Protein AF-A0A9X1Z2Y4-F1 (afdb_monomer_lite)

pLDDT: mean 88.54, std 12.92, range [34.06, 98.19]

Structure (mmCIF, N/CA/C/O backbone):
data_AF-A0A9X1Z2Y4-F1
#
_entry.id   AF-A0A9X1Z2Y4-F1
#
loop_
_atom_site.group_PDB
_atom_site.id
_atom_site.type_symbol
_atom_site.label_atom_id
_atom_site.label_alt_id
_atom_site.label_comp_id
_atom_site.label_asym_id
_atom_site.label_entity_id
_atom_site.label_seq_id
_atom_site.pdbx_PDB_ins_code
_atom_site.Cartn_x
_atom_site.Cartn_y
_atom_site.Cartn_z
_atom_site.occupancy
_atom_site.B_iso_or_equiv
_atom_site.auth_seq_id
_atom_site.auth_comp_id
_atom_site.auth_asym_id
_atom_site.auth_atom_id
_atom_site.pdbx_PDB_model_num
ATOM 1 N N . MET A 1 1 ? 8.454 9.741 -44.802 1.00 34.06 1 MET A N 1
ATOM 2 C CA . MET A 1 1 ? 8.980 8.778 -43.816 1.00 34.06 1 MET A CA 1
ATOM 3 C C . MET A 1 1 ? 8.632 9.357 -42.461 1.00 34.06 1 MET A C 1
ATOM 5 O O . MET A 1 1 ? 9.237 10.335 -42.054 1.00 34.06 1 MET A O 1
ATOM 9 N N . THR A 1 2 ? 7.512 8.921 -41.900 1.00 34.09 2 THR A N 1
ATOM 10 C CA . THR A 1 2 ? 6.914 9.506 -40.698 1.00 34.09 2 THR A CA 1
ATOM 11 C C . THR A 1 2 ? 7.695 8.995 -39.496 1.00 34.09 2 THR A C 1
ATOM 13 O O . THR A 1 2 ? 7.621 7.808 -39.183 1.00 34.09 2 THR A O 1
ATOM 16 N N . ASP A 1 3 ? 8.472 9.874 -38.863 1.00 38.84 3 ASP A N 1
ATOM 17 C CA . ASP A 1 3 ? 9.007 9.635 -37.526 1.00 38.84 3 ASP A CA 1
ATOM 18 C C . ASP A 1 3 ? 7.813 9.450 -36.586 1.00 38.84 3 ASP A C 1
ATOM 20 O O . ASP A 1 3 ? 7.126 10.403 -36.213 1.00 38.84 3 ASP A O 1
ATOM 24 N N . LEU A 1 4 ? 7.521 8.193 -36.253 1.00 40.75 4 LEU A N 1
ATOM 25 C CA . LEU A 1 4 ? 6.674 7.873 -35.118 1.00 40.75 4 LEU A CA 1
ATOM 26 C C . LEU A 1 4 ? 7.417 8.380 -33.885 1.00 40.75 4 LEU A C 1
ATOM 28 O O . LEU A 1 4 ? 8.438 7.817 -33.495 1.00 40.75 4 LEU A O 1
ATOM 32 N N . LEU A 1 5 ? 6.913 9.481 -33.328 1.00 40.75 5 LEU A N 1
ATOM 33 C CA . LEU A 1 5 ? 7.279 9.998 -32.018 1.00 40.75 5 LEU A CA 1
ATOM 34 C C . LEU A 1 5 ? 7.364 8.820 -31.040 1.00 40.75 5 LEU A C 1
ATOM 36 O O . LEU A 1 5 ? 6.351 8.196 -30.720 1.00 40.75 5 LEU A O 1
ATOM 40 N N . ASP A 1 6 ? 8.585 8.505 -30.614 1.00 44.84 6 ASP A N 1
ATOM 41 C CA . ASP A 1 6 ? 8.875 7.539 -29.561 1.00 44.84 6 ASP A CA 1
ATOM 42 C C . ASP A 1 6 ? 8.291 8.105 -28.262 1.00 44.84 6 ASP A C 1
ATOM 44 O O . ASP A 1 6 ? 8.905 8.912 -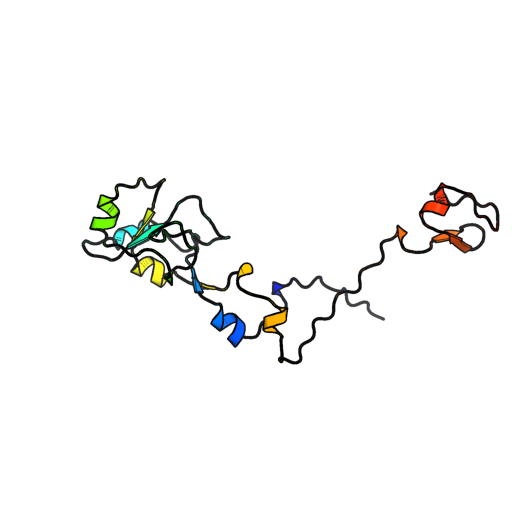27.563 1.00 44.84 6 ASP A O 1
ATOM 48 N N . CYS A 1 7 ? 7.016 7.800 -28.024 1.00 47.88 7 CYS A N 1
ATOM 49 C CA . CYS A 1 7 ? 6.307 8.221 -26.832 1.00 47.88 7 CYS A CA 1
ATOM 50 C C . CYS A 1 7 ? 6.995 7.531 -25.647 1.00 47.88 7 CYS A C 1
ATOM 52 O O . CYS A 1 7 ? 7.102 6.301 -25.666 1.00 47.88 7 CYS A O 1
ATOM 54 N N . PRO A 1 8 ? 7.491 8.267 -24.637 1.00 51.69 8 PRO A N 1
ATOM 55 C CA . PRO A 1 8 ? 8.200 7.662 -23.521 1.00 51.69 8 PRO A CA 1
ATOM 56 C C . PRO A 1 8 ? 7.243 6.738 -22.763 1.00 51.69 8 PRO A C 1
ATOM 58 O O . PRO A 1 8 ? 6.421 7.196 -21.971 1.00 51.69 8 PRO A O 1
ATOM 61 N N . ARG A 1 9 ? 7.334 5.430 -23.027 1.00 59.00 9 ARG A N 1
ATOM 62 C CA . ARG A 1 9 ? 6.568 4.417 -22.301 1.00 59.00 9 ARG A CA 1
ATOM 63 C C . ARG A 1 9 ? 7.105 4.359 -20.882 1.00 59.00 9 ARG A C 1
ATOM 65 O O . ARG A 1 9 ? 8.300 4.145 -20.670 1.00 59.00 9 ARG A O 1
ATOM 72 N N . ARG A 1 10 ? 6.230 4.573 -19.906 1.00 62.12 10 ARG A N 1
ATOM 73 C CA . ARG A 1 10 ? 6.558 4.363 -18.498 1.00 62.12 10 ARG A CA 1
ATOM 74 C C . ARG A 1 10 ? 6.793 2.870 -18.291 1.00 62.12 10 ARG A C 1
ATOM 76 O O . ARG A 1 10 ? 6.223 2.041 -18.992 1.00 62.12 10 ARG A O 1
ATOM 83 N N . GLU A 1 11 ? 7.582 2.499 -17.287 1.00 63.03 11 GLU A N 1
ATOM 84 C CA . GLU A 1 11 ? 7.732 1.079 -16.925 1.00 63.03 11 GLU A CA 1
ATOM 85 C C . GLU A 1 11 ? 6.390 0.413 -16.570 1.00 63.03 11 GLU A C 1
ATOM 87 O O . GLU A 1 11 ? 6.257 -0.805 -16.653 1.00 63.03 11 GLU A O 1
ATOM 92 N N . THR A 1 12 ? 5.394 1.214 -16.183 1.00 64.81 12 THR A N 1
ATOM 93 C CA . THR A 1 12 ? 4.012 0.785 -15.940 1.00 64.81 12 THR A CA 1
ATOM 94 C C . THR A 1 12 ? 3.260 0.393 -17.211 1.00 64.81 12 THR A C 1
ATOM 96 O O . THR A 1 12 ? 2.257 -0.300 -17.116 1.00 64.81 12 THR A O 1
ATOM 99 N N . ASP A 1 13 ? 3.736 0.816 -18.384 1.00 72.12 13 ASP A N 1
ATOM 100 C CA . ASP A 1 13 ? 3.094 0.562 -19.680 1.00 72.12 13 ASP A CA 1
ATOM 101 C C . ASP A 1 13 ? 3.615 -0.731 -20.332 1.00 72.12 13 ASP A C 1
ATOM 103 O O . ASP A 1 13 ? 3.178 -1.116 -21.419 1.00 72.12 13 ASP A O 1
ATOM 107 N N . ILE A 1 14 ? 4.583 -1.397 -19.693 1.00 77.69 14 ILE A N 1
ATOM 108 C CA . ILE A 1 14 ? 5.076 -2.708 -20.110 1.00 77.69 14 ILE A CA 1
ATOM 109 C C . ILE A 1 14 ? 4.059 -3.752 -19.632 1.00 77.69 14 ILE A C 1
ATOM 111 O O . ILE A 1 14 ? 3.738 -3.757 -18.445 1.00 77.69 14 ILE A O 1
ATOM 115 N N . PRO A 1 15 ? 3.542 -4.637 -20.501 1.00 81.94 15 PRO A N 1
ATOM 116 C CA . PRO A 1 15 ? 2.629 -5.687 -20.072 1.00 81.94 15 PRO A CA 1
ATOM 117 C C . PRO A 1 15 ? 3.355 -6.665 -19.144 1.00 81.94 15 PRO A C 1
ATOM 119 O O . PRO A 1 15 ? 4.395 -7.220 -19.499 1.00 81.94 15 PRO A O 1
ATOM 122 N N . TRP A 1 16 ? 2.792 -6.877 -17.958 1.00 88.88 16 TRP A N 1
ATOM 123 C CA . TRP A 1 16 ? 3.302 -7.844 -16.992 1.00 88.88 16 TRP A CA 1
ATOM 124 C C . TRP A 1 16 ? 2.547 -9.169 -17.135 1.00 88.88 16 TRP A C 1
ATOM 126 O O . TRP A 1 16 ? 1.315 -9.147 -17.236 1.00 88.88 16 TRP A O 1
ATOM 136 N N . PRO A 1 17 ? 3.234 -10.325 -17.109 1.00 91.62 17 PRO A N 1
ATOM 137 C CA . PRO A 1 17 ? 2.565 -11.617 -17.060 1.00 91.62 17 PRO A CA 1
ATOM 138 C C . PRO A 1 17 ? 1.650 -11.723 -15.842 1.00 91.62 17 PRO A C 1
ATOM 140 O O . PRO A 1 17 ? 2.056 -11.433 -14.714 1.00 91.62 17 PRO A O 1
ATOM 143 N N . LYS A 1 18 ? 0.408 -12.151 -16.085 1.00 91.75 18 LYS A N 1
ATOM 144 C CA . LYS A 1 18 ? -0.643 -12.212 -15.066 1.00 91.75 18 LYS A CA 1
ATOM 145 C C . LYS A 1 18 ? -0.224 -13.056 -13.865 1.00 91.75 18 LYS A C 1
ATOM 147 O O . LYS A 1 18 ? -0.347 -12.580 -12.743 1.00 91.75 18 LYS A O 1
ATOM 152 N N . ASP A 1 19 ? 0.308 -14.250 -14.101 1.00 93.56 19 ASP A N 1
ATOM 153 C CA . ASP A 1 19 ? 0.667 -15.182 -13.026 1.00 93.56 19 ASP A CA 1
ATOM 154 C C . ASP A 1 19 ? 1.789 -14.625 -12.139 1.00 93.56 19 ASP A C 1
ATOM 156 O O . ASP A 1 19 ? 1.749 -14.768 -10.918 1.00 93.56 19 ASP A O 1
ATOM 160 N N . TYR A 1 20 ? 2.748 -13.906 -12.734 1.00 94.38 20 TYR A N 1
ATOM 161 C CA . TYR A 1 20 ? 3.808 -13.233 -11.986 1.00 94.38 20 TYR A CA 1
ATOM 162 C C . TYR A 1 20 ? 3.239 -12.118 -11.102 1.00 94.38 20 TYR A C 1
ATOM 164 O O . TYR A 1 20 ? 3.537 -12.068 -9.911 1.00 94.38 20 TYR A O 1
ATOM 172 N N . VAL A 1 21 ? 2.390 -11.240 -11.651 1.00 93.44 21 VAL A N 1
ATOM 173 C CA . VAL A 1 21 ? 1.720 -10.179 -10.872 1.00 93.44 21 VAL A CA 1
ATOM 174 C C . VAL A 1 21 ? 0.885 -10.798 -9.759 1.00 93.44 21 VAL A C 1
ATOM 176 O O . VAL A 1 21 ? 0.928 -10.337 -8.621 1.00 93.44 21 VAL A O 1
ATOM 179 N N . ASP A 1 22 ? 0.151 -11.861 -10.078 1.00 94.75 22 ASP A N 1
ATOM 180 C CA . ASP A 1 22 ? -0.757 -12.510 -9.153 1.00 94.75 22 ASP A CA 1
ATOM 181 C C . ASP A 1 22 ? -0.033 -13.129 -7.951 1.00 94.75 22 ASP A C 1
ATOM 183 O O . ASP A 1 22 ? -0.547 -13.020 -6.836 1.00 94.75 22 ASP A O 1
ATOM 187 N N . ALA A 1 23 ? 1.149 -13.715 -8.171 1.00 95.06 23 ALA A N 1
ATOM 188 C CA . ALA A 1 23 ? 1.996 -14.313 -7.138 1.00 95.06 23 ALA A CA 1
ATOM 189 C C . ALA A 1 23 ? 2.625 -13.284 -6.181 1.00 95.06 23 ALA A C 1
ATOM 191 O O . ALA A 1 23 ? 2.968 -13.626 -5.052 1.00 95.06 23 ALA A O 1
ATOM 192 N N . HIS A 1 24 ? 2.762 -12.029 -6.618 1.00 95.31 24 HIS A N 1
ATOM 193 C CA . HIS A 1 24 ? 3.340 -10.939 -5.820 1.00 95.31 24 HIS A CA 1
ATOM 194 C C . HIS A 1 24 ? 2.283 -9.984 -5.253 1.00 95.31 24 HIS A C 1
ATOM 196 O O . HIS A 1 24 ? 2.622 -9.043 -4.532 1.00 95.31 24 HIS A O 1
ATOM 202 N N . ALA A 1 25 ? 1.011 -10.202 -5.591 1.00 96.12 25 ALA A N 1
ATOM 203 C CA . ALA A 1 25 ? -0.079 -9.347 -5.164 1.00 96.12 25 ALA A CA 1
ATOM 204 C C . ALA A 1 25 ? -0.454 -9.568 -3.700 1.00 96.12 25 ALA A C 1
ATOM 206 O O . ALA A 1 25 ? -0.435 -10.683 -3.185 1.00 96.12 25 ALA A O 1
ATOM 207 N N . HIS A 1 26 ? -0.875 -8.486 -3.059 1.00 96.12 26 HIS A N 1
ATOM 208 C CA . HIS A 1 26 ? -1.352 -8.460 -1.683 1.00 96.12 26 HIS A CA 1
ATOM 209 C C . HIS A 1 26 ? -2.527 -7.514 -1.520 1.00 96.12 26 HIS A C 1
ATOM 211 O O . HIS A 1 26 ? -2.876 -6.774 -2.445 1.00 96.12 26 HIS A O 1
ATOM 217 N N . LEU A 1 27 ? -3.136 -7.548 -0.338 1.00 97.62 27 LEU A N 1
ATOM 218 C CA . LEU A 1 27 ? -4.190 -6.624 0.031 1.00 97.62 27 LEU A CA 1
ATOM 219 C C . LEU A 1 27 ? -3.599 -5.400 0.722 1.00 97.62 27 LEU A C 1
ATOM 221 O O . LEU A 1 27 ? -2.673 -5.489 1.525 1.00 97.62 27 LEU A O 1
ATOM 225 N N . SER A 1 28 ? -4.155 -4.241 0.409 1.00 97.38 28 SER A N 1
ATOM 226 C CA . SER A 1 28 ? -3.821 -2.976 1.052 1.00 97.38 28 SER A CA 1
ATOM 227 C C . SER A 1 28 ? -5.063 -2.102 1.150 1.00 97.38 28 SER A C 1
ATOM 229 O O . SER A 1 28 ? -6.038 -2.316 0.426 1.00 97.38 28 SER A O 1
ATOM 231 N N . VAL A 1 29 ? -5.031 -1.114 2.037 1.00 98.00 29 VAL A N 1
ATOM 232 C CA . VAL A 1 29 ? -6.151 -0.214 2.305 1.00 98.00 29 VAL A CA 1
ATOM 233 C C . VAL A 1 29 ? -5.772 1.200 1.883 1.00 98.00 29 VAL A C 1
ATOM 235 O O . VAL A 1 29 ? -4.855 1.798 2.438 1.00 98.00 29 VAL A O 1
ATOM 238 N N . ASP A 1 30 ? -6.519 1.738 0.923 1.00 97.12 30 ASP A N 1
ATOM 239 C CA . ASP A 1 30 ? -6.352 3.102 0.426 1.00 97.12 30 ASP A CA 1
ATOM 240 C C . ASP A 1 30 ? -7.176 4.079 1.272 1.00 97.12 30 ASP A C 1
ATOM 242 O O . ASP A 1 30 ? -8.387 3.905 1.455 1.00 97.12 30 ASP A O 1
ATOM 246 N N . HIS A 1 31 ? -6.522 5.123 1.781 1.00 96.25 31 HIS A N 1
ATOM 247 C CA . HIS A 1 31 ? -7.155 6.087 2.678 1.00 96.25 31 HIS A CA 1
ATOM 248 C C . HIS A 1 31 ? -8.279 6.895 2.035 1.00 96.25 31 HIS A C 1
ATOM 250 O O . HIS A 1 31 ? -9.103 7.468 2.741 1.00 96.25 31 HIS A O 1
ATOM 256 N N . GLN A 1 32 ? -8.308 6.983 0.705 1.00 95.81 32 GLN A N 1
ATOM 257 C CA . GLN A 1 32 ? -9.326 7.720 -0.034 1.00 95.81 32 GLN A CA 1
ATOM 258 C C . GLN A 1 32 ? -10.679 6.996 -0.027 1.00 95.81 32 GLN A C 1
ATOM 260 O O . GLN A 1 32 ? -11.695 7.610 -0.344 1.00 95.81 32 GLN A O 1
ATOM 265 N N . TYR A 1 33 ? -10.709 5.711 0.347 1.00 96.12 33 TYR A N 1
ATOM 266 C CA . TYR A 1 33 ? -11.912 4.870 0.329 1.00 96.12 33 TYR A CA 1
ATOM 267 C C . TYR A 1 33 ? -12.387 4.437 1.718 1.00 96.12 33 TYR A C 1
ATOM 269 O O . TYR A 1 33 ? -13.280 3.589 1.825 1.00 96.12 33 TYR A O 1
ATOM 277 N N . ILE A 1 34 ? -11.811 5.010 2.777 1.00 96.75 34 ILE A N 1
ATOM 278 C CA . ILE A 1 34 ? -12.183 4.724 4.161 1.00 96.75 34 ILE A CA 1
ATOM 279 C C . ILE A 1 34 ? -12.645 5.989 4.888 1.00 96.75 34 ILE A C 1
ATOM 281 O O . ILE A 1 34 ? -12.132 7.080 4.658 1.00 96.75 34 ILE A O 1
ATOM 285 N N . SER A 1 35 ? -13.614 5.832 5.789 1.00 96.62 35 SER A N 1
ATOM 286 C CA . SER A 1 35 ? -14.187 6.897 6.601 1.00 96.62 35 SER A CA 1
ATOM 287 C C . SER A 1 35 ? -14.273 6.438 8.049 1.00 96.62 35 SER A C 1
ATOM 289 O O . SER A 1 35 ? -14.798 5.361 8.342 1.00 96.62 35 SER A O 1
ATOM 291 N N . LEU A 1 36 ? -13.778 7.271 8.966 1.00 94.31 36 LEU A N 1
ATOM 292 C CA . LEU A 1 36 ? -13.876 6.995 10.398 1.00 94.31 36 LEU A CA 1
ATOM 293 C C . LEU A 1 36 ? -15.324 6.973 10.876 1.00 94.31 36 LEU A C 1
ATOM 295 O O . LEU A 1 36 ? -15.673 6.162 11.729 1.00 94.31 36 LEU A O 1
ATOM 299 N N . ASP A 1 37 ? -16.174 7.826 10.313 1.00 94.38 37 ASP A N 1
ATOM 300 C CA . ASP A 1 37 ? -17.575 7.907 10.719 1.00 94.38 37 ASP A CA 1
ATOM 301 C C . ASP A 1 37 ? -18.357 6.657 10.299 1.00 94.38 37 ASP A C 1
ATOM 303 O O . ASP A 1 37 ? -19.178 6.155 11.066 1.00 94.38 37 ASP A O 1
ATOM 307 N N . GLU A 1 38 ? -18.053 6.090 9.127 1.00 95.25 38 GLU A N 1
ATOM 308 C CA . GLU A 1 38 ? -18.630 4.811 8.692 1.00 95.25 38 GLU A CA 1
ATOM 309 C C . GLU A 1 38 ? -18.118 3.643 9.544 1.00 95.25 38 GLU A C 1
ATOM 311 O O . GLU A 1 38 ? -18.899 2.782 9.958 1.00 95.25 38 GLU A O 1
ATOM 316 N N . ALA A 1 39 ? -16.815 3.629 9.832 1.00 95.56 39 ALA A N 1
ATOM 317 C CA . ALA A 1 39 ? -16.164 2.562 10.582 1.00 95.56 39 ALA A CA 1
ATOM 318 C C . ALA A 1 39 ? -16.623 2.494 12.046 1.00 95.56 39 ALA A C 1
ATOM 320 O O . ALA A 1 39 ? -16.834 1.402 12.573 1.00 95.56 39 ALA A O 1
ATOM 321 N N . ARG A 1 40 ? -16.821 3.645 12.702 1.00 93.06 40 ARG A N 1
ATOM 322 C CA . ARG A 1 40 ? -17.227 3.730 14.117 1.00 93.06 40 ARG A CA 1
ATOM 323 C C . ARG A 1 40 ? -18.511 2.965 14.418 1.00 93.06 40 ARG A C 1
ATOM 325 O O . ARG A 1 40 ? -18.592 2.313 15.451 1.00 93.06 40 ARG A O 1
ATOM 332 N N . ASN A 1 41 ? -19.472 2.972 13.497 1.00 92.75 41 ASN A N 1
ATOM 333 C CA . ASN A 1 41 ? -20.740 2.254 13.664 1.00 92.75 41 ASN A CA 1
ATOM 334 C C . ASN A 1 41 ? -20.586 0.721 13.669 1.00 92.75 41 ASN A C 1
ATOM 336 O O . ASN A 1 41 ? -21.531 0.015 14.010 1.00 92.75 41 ASN A O 1
ATOM 340 N N . GLN A 1 42 ? -19.420 0.200 13.278 1.00 94.69 42 GLN A N 1
ATOM 341 C CA . GLN A 1 42 ? -19.123 -1.234 13.235 1.00 94.69 42 GLN A CA 1
ATOM 342 C C . GLN A 1 42 ? -18.231 -1.693 14.398 1.00 94.69 42 GLN A C 1
ATOM 344 O O . GLN A 1 42 ? -17.982 -2.892 14.541 1.00 94.69 42 GLN A O 1
ATOM 349 N N . LEU A 1 43 ? -17.763 -0.766 15.240 1.00 95.44 43 LEU A N 1
ATOM 350 C CA . LEU A 1 43 ? -17.046 -1.095 16.467 1.00 95.44 43 LEU A CA 1
ATOM 351 C C . LEU A 1 43 ? -18.054 -1.583 17.508 1.00 95.44 43 LEU A C 1
ATOM 353 O O . LEU A 1 43 ? -18.841 -0.816 18.055 1.00 95.44 43 LEU A O 1
ATOM 357 N N . THR A 1 44 ? -18.042 -2.889 17.752 1.00 95.56 44 THR A N 1
ATOM 358 C CA . THR A 1 44 ? -18.911 -3.555 18.726 1.00 95.56 44 THR A CA 1
ATOM 359 C C . THR A 1 44 ? -18.064 -4.403 19.672 1.00 95.56 44 THR A C 1
ATOM 361 O O . THR A 1 44 ? -17.015 -4.904 19.255 1.00 95.56 44 THR A O 1
ATOM 364 N N . PRO A 1 45 ? -18.484 -4.593 20.935 1.00 96.50 45 PRO A N 1
ATOM 365 C CA . PRO A 1 45 ? -17.742 -5.428 21.874 1.00 96.50 45 PRO A CA 1
ATOM 366 C C . PRO A 1 45 ? -17.435 -6.818 21.295 1.00 96.50 45 PRO A C 1
ATOM 368 O O . PRO A 1 45 ? -18.302 -7.480 20.721 1.00 96.50 45 PRO A O 1
ATOM 371 N N . GLY A 1 46 ? -16.186 -7.255 21.425 1.00 95.38 46 GLY A N 1
ATOM 372 C CA . GLY A 1 46 ? -15.665 -8.532 20.952 1.00 95.38 46 GLY A CA 1
ATOM 373 C C . GLY A 1 46 ? -15.298 -8.579 19.466 1.00 95.38 46 GLY A C 1
ATOM 374 O O . GLY A 1 46 ? -14.792 -9.618 19.007 1.00 95.38 46 GLY A O 1
ATOM 375 N N . CYS A 1 47 ? -15.511 -7.502 18.699 1.00 96.44 47 CYS A N 1
ATOM 376 C CA . CYS A 1 47 ? -15.119 -7.469 17.294 1.00 96.44 47 CYS A CA 1
ATOM 377 C C . CYS A 1 47 ? -13.591 -7.483 17.136 1.00 96.44 47 CYS A C 1
ATOM 379 O O . CYS A 1 47 ? -12.839 -7.042 18.009 1.00 96.44 47 CYS A O 1
ATOM 381 N N . SER A 1 48 ? -13.126 -8.025 16.011 1.00 98.19 48 SER A N 1
ATOM 382 C CA . SER A 1 48 ? -11.709 -7.969 15.652 1.00 98.19 48 SER A CA 1
ATOM 383 C C . SER A 1 48 ? -11.387 -6.613 15.027 1.00 98.19 48 SER A C 1
ATOM 385 O O . SER A 1 48 ? -12.159 -6.104 14.211 1.00 98.19 48 SER A O 1
ATOM 387 N N . VAL A 1 49 ? -10.246 -6.046 15.393 1.00 98.12 49 VAL A N 1
ATOM 388 C CA . VAL A 1 49 ? -9.778 -4.733 14.946 1.00 98.12 49 VAL A CA 1
ATOM 389 C C . VAL A 1 49 ? -8.315 -4.792 14.527 1.00 98.12 49 VAL A C 1
ATOM 391 O O . VAL A 1 49 ? -7.587 -5.714 14.901 1.00 98.12 49 VAL A O 1
ATOM 394 N N . VAL A 1 50 ? -7.892 -3.785 13.772 1.00 97.88 50 VAL A N 1
ATOM 395 C CA . VAL A 1 50 ? -6.485 -3.505 13.470 1.00 97.88 50 VAL A CA 1
ATOM 396 C C . VAL A 1 50 ? -6.177 -2.053 13.804 1.00 97.88 50 VAL A C 1
ATOM 398 O O . VAL A 1 50 ? -7.076 -1.209 13.848 1.00 97.88 50 VAL A O 1
ATOM 401 N N . LEU A 1 51 ? -4.903 -1.762 14.041 1.00 97.31 51 LEU A N 1
ATOM 402 C CA . LEU A 1 51 ? -4.435 -0.414 14.339 1.00 97.31 51 LEU A CA 1
ATOM 403 C C . LEU A 1 51 ? -3.762 0.180 13.106 1.00 97.31 51 LEU A C 1
ATOM 405 O O . LEU A 1 51 ? -2.872 -0.438 12.529 1.00 97.31 51 LEU A O 1
ATOM 409 N N . GLN A 1 52 ? -4.169 1.379 12.709 1.00 97.44 52 GLN A N 1
ATOM 410 C CA . GLN A 1 52 ? -3.427 2.203 11.760 1.00 97.44 52 GLN A CA 1
ATOM 411 C C . GLN A 1 52 ? -2.399 3.044 12.513 1.00 97.44 52 GLN A C 1
ATOM 413 O O . GLN A 1 52 ? -2.728 3.601 13.557 1.00 97.44 52 GLN A O 1
ATOM 418 N N . ILE A 1 53 ? -1.213 3.216 11.926 1.00 96.50 53 ILE A N 1
ATOM 419 C CA . ILE A 1 53 ? -0.189 4.165 12.377 1.00 96.50 53 ILE A CA 1
ATOM 420 C C . ILE A 1 53 ? -0.334 5.4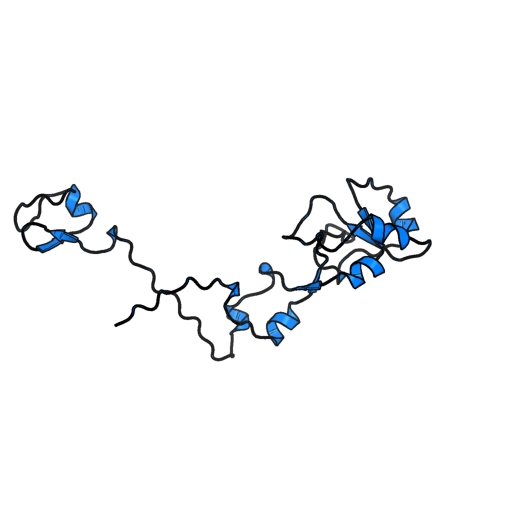79 11.582 1.00 96.50 53 ILE A C 1
ATOM 422 O O . ILE A 1 53 ? -0.037 5.497 10.381 1.00 96.50 53 ILE A O 1
ATOM 426 N N . PRO A 1 54 ? -0.806 6.582 12.193 1.00 94.81 54 PRO A N 1
ATOM 427 C CA . PRO A 1 54 ? -0.984 7.856 11.505 1.00 94.81 54 PRO A CA 1
ATOM 428 C C . PRO A 1 54 ? 0.334 8.430 10.973 1.00 94.81 54 PRO A C 1
ATOM 430 O O . PRO A 1 54 ? 1.413 8.215 11.522 1.00 94.81 54 PRO A O 1
ATOM 433 N N . GLY A 1 55 ? 0.254 9.181 9.873 1.00 93.75 55 GLY A N 1
ATOM 434 C CA . GLY A 1 55 ? 1.415 9.851 9.274 1.00 93.75 55 GLY A CA 1
ATOM 435 C C . GLY A 1 55 ? 2.367 8.944 8.483 1.00 93.75 55 GLY A C 1
ATOM 436 O O . GLY A 1 55 ? 3.307 9.457 7.879 1.00 93.75 55 GLY A O 1
ATOM 437 N N . GLN A 1 56 ? 2.120 7.632 8.440 1.00 95.38 56 GLN A N 1
ATOM 438 C CA . GLN A 1 56 ? 2.898 6.668 7.660 1.00 95.38 56 GLN A CA 1
ATOM 439 C C . GLN A 1 56 ? 2.096 6.182 6.448 1.00 95.38 56 GLN A C 1
ATOM 441 O O . GLN A 1 56 ? 0.968 5.704 6.581 1.00 95.38 56 GLN A O 1
ATOM 446 N N . TRP A 1 57 ? 2.697 6.312 5.264 1.00 94.75 57 TRP A N 1
ATOM 447 C CA . TRP A 1 57 ? 2.013 6.177 3.980 1.00 94.75 57 TRP A CA 1
ATOM 448 C C . TRP A 1 57 ? 2.896 5.490 2.939 1.00 94.75 57 TRP A C 1
ATOM 450 O O . TRP A 1 57 ? 4.082 5.801 2.818 1.00 94.75 57 TRP A 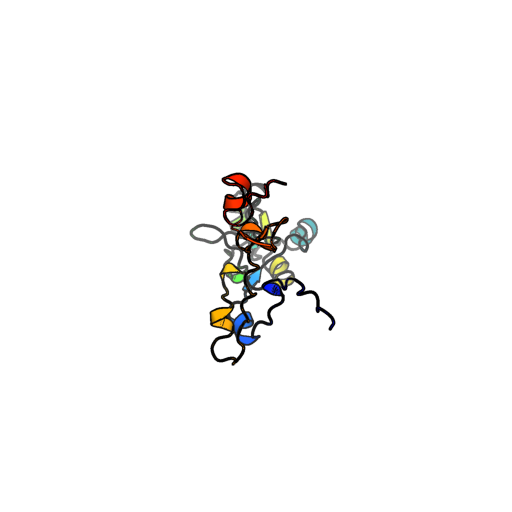O 1
ATOM 460 N N . ASN A 1 58 ? 2.298 4.625 2.120 1.00 93.88 58 ASN A N 1
ATOM 461 C CA . ASN A 1 58 ? 2.905 4.134 0.884 1.00 93.88 58 ASN A CA 1
ATOM 462 C C . ASN A 1 58 ? 2.014 4.510 -0.303 1.00 93.88 58 ASN A C 1
ATOM 464 O O . ASN A 1 58 ? 1.067 3.804 -0.640 1.00 93.88 58 ASN A O 1
ATOM 468 N N . GLY A 1 59 ? 2.283 5.664 -0.917 1.00 92.62 59 GLY A N 1
ATOM 469 C CA . GLY A 1 59 ? 1.316 6.267 -1.834 1.00 92.62 59 GLY A CA 1
ATOM 470 C C . GLY A 1 59 ? 0.028 6.602 -1.078 1.00 92.62 59 GLY A C 1
ATOM 471 O O . GLY A 1 59 ? 0.083 7.325 -0.088 1.00 92.62 59 GLY A O 1
ATOM 472 N N . ASN A 1 60 ? -1.103 6.049 -1.520 1.00 94.94 60 ASN A N 1
ATOM 473 C CA . ASN A 1 60 ? -2.401 6.229 -0.859 1.00 94.94 60 ASN A CA 1
ATOM 474 C C . ASN A 1 60 ? -2.660 5.224 0.280 1.00 94.94 60 ASN A C 1
ATOM 476 O O . ASN A 1 60 ? -3.692 5.289 0.949 1.00 94.94 60 ASN A O 1
ATOM 480 N N . ASP A 1 61 ? -1.781 4.243 0.462 1.00 97.00 61 ASP A N 1
ATOM 481 C CA . ASP A 1 61 ? -2.035 3.131 1.367 1.00 97.00 61 ASP A CA 1
ATOM 482 C C . ASP A 1 61 ? -1.643 3.466 2.813 1.00 97.00 61 ASP A C 1
ATOM 484 O O . ASP A 1 61 ? -0.538 3.966 3.059 1.00 97.00 61 ASP A O 1
ATOM 488 N N . ILE A 1 62 ? -2.538 3.172 3.766 1.00 97.62 62 ILE A N 1
ATOM 489 C CA . ILE A 1 62 ? -2.287 3.359 5.205 1.00 97.62 62 ILE A CA 1
ATOM 490 C C . ILE A 1 62 ? -1.268 2.340 5.731 1.00 97.62 62 ILE A C 1
ATOM 492 O O . ILE A 1 62 ? -1.250 1.180 5.313 1.00 97.62 62 ILE A O 1
ATOM 496 N N . ALA A 1 63 ? -0.453 2.747 6.704 1.00 97.94 63 ALA A N 1
ATOM 497 C CA . ALA A 1 63 ? 0.346 1.819 7.496 1.00 97.94 63 ALA A CA 1
ATOM 498 C C . ALA A 1 63 ? -0.489 1.203 8.627 1.00 97.94 63 ALA A C 1
ATOM 500 O O . ALA A 1 63 ? -1.173 1.914 9.363 1.00 97.94 63 ALA A O 1
ATOM 501 N N . LEU A 1 64 ? -0.381 -0.110 8.801 1.00 97.94 64 LEU A N 1
ATOM 502 C CA . LEU A 1 64 ? -1.023 -0.875 9.865 1.00 97.94 64 LEU A CA 1
ATOM 503 C C . LEU A 1 64 ? 0.027 -1.414 10.828 1.00 97.94 64 LEU A C 1
ATOM 505 O O . LEU A 1 64 ? 1.114 -1.808 10.403 1.00 97.94 64 LEU A O 1
ATOM 509 N N . ASP A 1 65 ? -0.297 -1.444 12.113 1.00 96.88 65 ASP A N 1
ATOM 510 C CA . ASP A 1 65 ? 0.567 -2.016 13.136 1.00 96.88 65 ASP A CA 1
ATOM 511 C C . ASP A 1 65 ? 0.888 -3.483 12.830 1.00 96.88 65 ASP A C 1
ATOM 513 O O . ASP A 1 65 ? 0.049 -4.241 12.329 1.00 96.88 65 ASP A O 1
ATOM 517 N N . ARG A 1 66 ? 2.126 -3.882 13.123 1.00 96.31 66 ARG A N 1
ATOM 518 C CA . ARG A 1 66 ? 2.608 -5.248 12.950 1.00 96.31 66 ARG A CA 1
ATOM 519 C C . ARG A 1 66 ? 3.361 -5.691 14.199 1.00 96.31 66 ARG A C 1
ATOM 521 O O . ARG A 1 66 ? 4.530 -5.370 14.392 1.00 96.31 66 ARG A O 1
ATOM 528 N N . TRP A 1 67 ? 2.728 -6.556 14.980 1.00 90.25 67 TRP A N 1
ATOM 529 C CA . TRP A 1 67 ? 3.364 -7.216 16.116 1.00 90.25 67 TRP A CA 1
ATOM 530 C C . TRP A 1 67 ? 4.406 -8.263 15.665 1.00 90.25 67 TRP A C 1
ATOM 532 O O . TRP A 1 67 ? 4.171 -8.977 14.683 1.00 90.25 67 TRP A O 1
ATOM 542 N N . PRO A 1 68 ? 5.547 -8.424 16.370 1.00 87.38 68 PRO A N 1
ATOM 543 C CA . PRO A 1 68 ? 5.955 -7.713 17.588 1.00 87.38 68 PRO A CA 1
ATOM 544 C C . PRO A 1 68 ? 6.575 -6.331 17.378 1.00 87.38 68 PRO A C 1
ATOM 546 O O . PRO A 1 68 ? 6.715 -5.595 18.347 1.00 87.38 68 PRO A O 1
ATOM 549 N N . ILE A 1 69 ? 6.999 -5.984 16.160 1.00 86.88 69 ILE A N 1
ATOM 550 C CA . ILE A 1 69 ? 7.687 -4.718 15.892 1.00 86.88 69 ILE A CA 1
ATOM 551 C C . ILE A 1 69 ? 7.332 -4.201 14.498 1.00 86.88 69 ILE A C 1
ATOM 553 O O . ILE A 1 69 ? 7.519 -4.895 13.493 1.00 86.88 69 ILE A O 1
ATOM 557 N N . GLY A 1 70 ? 6.980 -2.916 14.455 1.00 93.69 70 GLY A N 1
ATOM 558 C CA . GLY A 1 70 ? 6.922 -2.111 13.244 1.00 93.69 70 GLY A CA 1
ATOM 559 C C . GLY A 1 70 ? 5.522 -1.992 12.660 1.00 93.69 70 GLY A C 1
ATOM 560 O O . GLY A 1 70 ? 4.521 -2.202 13.330 1.00 93.69 70 GLY A O 1
ATOM 561 N N . HIS A 1 71 ? 5.470 -1.625 11.385 1.00 96.06 71 HIS A N 1
ATOM 562 C CA . HIS A 1 71 ? 4.230 -1.482 10.635 1.00 96.06 71 HIS A CA 1
ATOM 563 C C . HIS A 1 71 ? 4.332 -2.209 9.295 1.00 96.06 71 HIS A C 1
ATOM 565 O O . HIS A 1 71 ? 5.410 -2.609 8.839 1.00 96.06 71 HIS A O 1
ATOM 571 N N . THR A 1 72 ? 3.193 -2.378 8.645 1.00 96.81 72 THR A N 1
ATOM 572 C CA . THR A 1 72 ? 3.060 -3.006 7.340 1.00 96.81 72 THR A CA 1
ATOM 573 C C . THR A 1 72 ? 2.047 -2.252 6.489 1.00 96.81 72 THR A C 1
ATOM 575 O O . THR A 1 72 ? 1.101 -1.669 7.001 1.00 96.81 72 THR A O 1
ATOM 578 N N . TYR A 1 73 ? 2.235 -2.297 5.175 1.00 96.88 73 TYR A N 1
ATOM 579 C CA . TYR A 1 73 ? 1.239 -1.852 4.189 1.00 96.88 73 TYR A CA 1
ATOM 580 C C . TYR A 1 73 ? 0.477 -3.044 3.585 1.00 96.88 73 TYR A C 1
ATOM 582 O O . TYR A 1 73 ? -0.338 -2.886 2.687 1.00 96.88 73 TYR A O 1
ATOM 590 N N . ARG A 1 74 ? 0.795 -4.263 4.037 1.00 95.94 74 ARG A N 1
ATOM 591 C CA . ARG A 1 74 ? 0.125 -5.505 3.648 1.00 95.94 74 ARG A CA 1
ATOM 592 C C . ARG A 1 74 ? -0.944 -5.802 4.682 1.00 95.94 74 ARG A C 1
ATOM 594 O O . ARG A 1 74 ? -0.601 -6.129 5.820 1.00 95.94 74 ARG A O 1
ATOM 601 N N . PHE A 1 75 ? -2.203 -5.666 4.288 1.00 97.31 75 PHE A N 1
ATOM 602 C CA . PHE A 1 75 ? -3.358 -5.831 5.162 1.00 97.31 75 PHE A CA 1
ATOM 603 C C . PHE A 1 75 ? -3.368 -7.211 5.823 1.00 97.31 75 PHE A C 1
ATOM 605 O O . PHE A 1 75 ? -3.570 -7.306 7.026 1.00 97.31 75 PHE A O 1
ATOM 612 N N . GLU A 1 76 ? -3.016 -8.266 5.084 1.00 95.19 76 GLU A N 1
ATOM 613 C CA . GLU A 1 76 ? -2.958 -9.629 5.622 1.00 95.19 76 GLU A CA 1
ATOM 614 C C . GLU A 1 76 ? -1.882 -9.854 6.704 1.00 95.19 76 GLU A C 1
ATOM 616 O O . GLU A 1 76 ? -1.891 -10.879 7.381 1.00 95.19 76 GLU A O 1
ATOM 621 N N . MET A 1 77 ? -0.940 -8.921 6.865 1.00 95.88 77 MET A N 1
ATOM 622 C CA . MET A 1 77 ? 0.113 -8.985 7.885 1.00 95.88 77 MET A CA 1
ATOM 623 C C . MET A 1 77 ? -0.160 -8.073 9.086 1.00 95.88 77 MET A C 1
ATOM 625 O O . MET A 1 77 ? 0.700 -7.967 9.965 1.00 95.88 77 MET A O 1
ATOM 629 N N . ALA A 1 78 ? -1.290 -7.363 9.093 1.00 97.50 78 ALA A N 1
ATOM 630 C CA . ALA A 1 78 ? -1.643 -6.451 10.167 1.00 97.50 78 ALA A CA 1
ATOM 631 C C . ALA A 1 78 ? -1.844 -7.204 11.487 1.00 97.50 78 ALA A C 1
ATOM 633 O O . ALA A 1 78 ? -2.252 -8.368 11.520 1.00 97.50 78 ALA A O 1
ATOM 634 N N . HIS A 1 79 ? -1.564 -6.539 12.603 1.00 97.00 79 HIS A N 1
ATOM 635 C CA . HIS A 1 79 ? -1.829 -7.108 13.910 1.00 97.00 79 HIS A CA 1
ATOM 636 C C . HIS A 1 79 ? -3.326 -7.065 14.223 1.00 97.00 79 HIS A C 1
ATOM 638 O O . HIS A 1 79 ? -3.944 -6.001 14.224 1.00 97.00 79 HIS A O 1
ATOM 644 N N . HIS A 1 80 ? -3.908 -8.238 14.477 1.00 96.56 80 HIS A N 1
ATOM 645 C CA . HIS A 1 80 ? -5.323 -8.377 14.798 1.00 96.56 80 HIS A CA 1
ATOM 646 C C . HIS A 1 80 ? -5.509 -8.437 16.310 1.00 96.56 80 HIS A C 1
ATOM 648 O O . HIS A 1 80 ? -4.935 -9.292 16.987 1.00 96.56 80 HIS A O 1
ATOM 654 N N . LEU A 1 81 ? -6.368 -7.564 16.818 1.00 96.56 81 LEU A N 1
ATOM 655 C CA . LEU A 1 81 ? -6.715 -7.469 18.228 1.00 96.56 81 LEU A CA 1
ATOM 656 C C . LEU A 1 81 ? -8.222 -7.607 18.416 1.00 96.56 81 LEU A C 1
ATOM 658 O O . LEU A 1 81 ? -9.006 -7.486 17.476 1.00 96.56 81 LEU A O 1
ATOM 662 N N . LYS A 1 82 ? -8.630 -7.845 19.659 1.00 97.94 82 LYS A N 1
ATOM 663 C CA . LYS A 1 82 ? -10.001 -7.564 20.091 1.00 97.94 82 LYS A CA 1
ATOM 664 C C . LYS A 1 82 ? -10.135 -6.086 20.426 1.00 97.94 82 LYS A C 1
ATOM 666 O O . LYS A 1 82 ? -9.157 -5.487 20.874 1.00 97.94 82 LYS A O 1
ATOM 671 N N . LEU A 1 83 ? -11.321 -5.519 20.209 1.00 97.00 83 LEU A N 1
ATOM 672 C CA . LEU A 1 83 ? -11.592 -4.105 20.478 1.00 97.00 83 LEU A CA 1
ATOM 673 C C . LEU A 1 83 ? -11.159 -3.702 21.893 1.00 97.00 83 LEU A C 1
ATOM 675 O O . LEU A 1 83 ? -10.411 -2.746 22.050 1.00 97.00 83 LEU A O 1
ATOM 679 N N . GLU A 1 84 ? -11.510 -4.499 22.898 1.00 96.44 84 GLU A N 1
ATOM 680 C CA . GLU A 1 84 ? -11.192 -4.220 24.302 1.00 96.44 84 GLU A CA 1
ATOM 681 C C . GLU A 1 84 ? -9.680 -4.205 24.555 1.00 96.44 84 GLU A C 1
ATOM 683 O O . GLU A 1 84 ? -9.174 -3.402 25.335 1.00 96.44 84 GLU A O 1
ATOM 688 N N . ALA A 1 85 ? -8.942 -5.093 23.883 1.00 95.88 85 ALA A N 1
ATOM 689 C CA . ALA A 1 85 ? -7.489 -5.138 23.982 1.00 95.88 85 ALA A CA 1
ATOM 690 C C . ALA A 1 85 ? -6.851 -3.918 23.306 1.00 95.88 85 ALA A C 1
ATOM 692 O O . ALA A 1 85 ? -5.895 -3.368 23.839 1.00 95.88 85 ALA A O 1
ATOM 693 N N . ALA A 1 86 ? -7.390 -3.478 22.165 1.00 94.81 86 ALA A N 1
ATOM 694 C CA . ALA A 1 86 ? -6.928 -2.278 21.475 1.00 94.81 86 ALA A CA 1
ATOM 695 C C . ALA A 1 86 ? -7.195 -1.002 22.292 1.00 94.81 86 ALA A C 1
ATOM 697 O O . ALA A 1 86 ? -6.314 -0.153 22.403 1.00 94.81 86 ALA A O 1
ATOM 698 N N . GLU A 1 87 ? -8.371 -0.892 22.911 1.00 94.56 87 GLU A N 1
ATOM 699 C CA . GLU A 1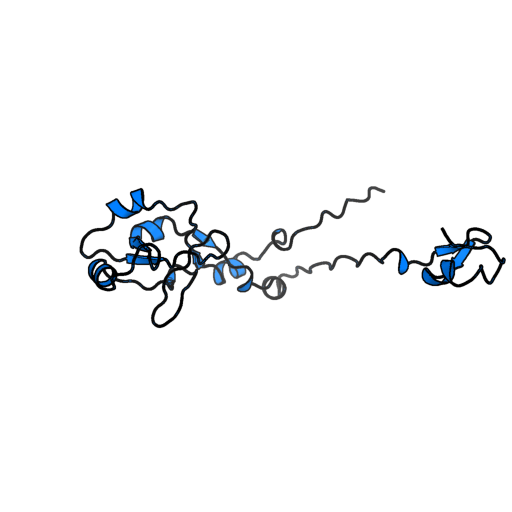 87 ? -8.720 0.211 23.814 1.00 94.56 87 GLU A CA 1
ATOM 700 C C . GLU A 1 87 ? -7.840 0.219 25.072 1.00 94.56 87 GLU A C 1
ATOM 702 O O . GLU A 1 87 ? -7.403 1.282 25.510 1.00 94.56 87 GLU A O 1
ATOM 707 N N . ALA A 1 88 ? -7.512 -0.957 25.620 1.00 93.75 88 ALA A N 1
ATOM 708 C CA . ALA A 1 88 ? -6.646 -1.087 26.792 1.00 93.75 88 ALA A CA 1
ATOM 709 C C . ALA A 1 88 ? -5.189 -0.653 26.547 1.00 93.75 88 ALA A C 1
ATOM 711 O O . ALA A 1 88 ? -4.493 -0.332 27.509 1.00 93.75 88 ALA A O 1
ATOM 712 N N . ILE A 1 89 ? -4.724 -0.617 25.290 1.00 90.12 89 ILE A N 1
ATOM 713 C CA . ILE A 1 89 ? -3.411 -0.040 24.950 1.00 90.12 89 ILE A CA 1
ATOM 714 C C . ILE A 1 89 ? -3.410 1.475 25.216 1.00 90.12 89 ILE A C 1
ATOM 716 O O . ILE A 1 89 ? -2.378 2.024 25.591 1.00 90.12 89 ILE A O 1
ATOM 720 N N . GLY A 1 90 ? -4.564 2.141 25.088 1.00 82.12 90 GLY A N 1
ATOM 721 C CA . GLY A 1 90 ? -4.726 3.548 25.458 1.00 82.12 90 GLY A CA 1
ATOM 722 C C . GLY A 1 90 ? -4.096 4.553 24.490 1.00 82.12 90 GLY A C 1
ATOM 723 O O . GLY A 1 90 ? -3.801 5.669 24.909 1.00 82.12 90 GLY A O 1
ATOM 724 N N . ASN A 1 91 ? -3.891 4.178 23.222 1.00 84.19 91 ASN A N 1
ATOM 725 C CA . ASN A 1 91 ? -3.338 5.080 22.206 1.00 84.19 91 ASN A CA 1
ATOM 726 C C . ASN A 1 91 ? -4.259 6.284 21.956 1.00 84.19 91 ASN A C 1
ATOM 728 O O . ASN A 1 91 ? -5.484 6.131 21.878 1.00 84.19 91 ASN A O 1
ATOM 732 N N . THR A 1 92 ? -3.679 7.464 21.741 1.00 88.88 92 THR A N 1
ATOM 733 C CA . THR A 1 92 ? -4.435 8.608 21.209 1.00 88.88 92 THR A CA 1
ATOM 734 C C . THR A 1 92 ? -4.670 8.456 19.697 1.00 88.88 92 THR A C 1
ATOM 736 O O . THR A 1 92 ? -3.940 7.713 19.035 1.00 88.88 92 THR A O 1
ATOM 739 N N . PRO A 1 93 ? -5.650 9.164 19.095 1.00 85.25 93 PRO A N 1
ATOM 740 C CA . PRO A 1 93 ? -5.873 9.125 17.644 1.00 85.25 93 PRO A CA 1
ATOM 741 C C . PRO A 1 93 ? -4.665 9.559 16.800 1.00 85.25 93 PRO A C 1
ATOM 743 O O . PRO A 1 93 ? -4.580 9.203 15.626 1.00 85.25 93 PRO A O 1
ATOM 746 N N . GLU A 1 94 ? -3.744 10.336 17.371 1.00 89.88 94 GLU A N 1
ATOM 747 C CA . GLU A 1 94 ? -2.484 10.740 16.740 1.00 89.88 94 GLU A CA 1
ATOM 748 C C . GLU A 1 94 ? -1.427 9.626 16.769 1.00 89.88 94 GLU A C 1
ATOM 750 O O . GLU A 1 94 ? -0.531 9.613 15.925 1.00 89.88 94 GLU A O 1
ATOM 755 N N . GLU A 1 95 ? -1.538 8.689 17.711 1.00 91.56 95 GLU A N 1
ATOM 756 C CA . GLU A 1 95 ? -0.617 7.564 17.894 1.00 91.56 95 GLU A CA 1
ATOM 757 C C . GLU A 1 95 ? -1.093 6.315 17.150 1.00 91.56 95 GLU A C 1
ATOM 759 O O . GLU A 1 95 ? -0.314 5.677 16.438 1.00 91.56 95 GLU A O 1
ATOM 764 N N . ALA A 1 96 ? -2.377 5.975 17.287 1.00 94.69 96 ALA A N 1
ATOM 765 C CA . ALA A 1 96 ? -2.989 4.867 16.576 1.00 94.69 96 ALA A CA 1
ATOM 766 C C . ALA A 1 96 ? -4.492 5.069 16.379 1.00 94.69 96 ALA A C 1
ATOM 768 O O . ALA A 1 96 ? -5.214 5.526 17.263 1.00 94.69 96 ALA A O 1
ATOM 769 N N . VAL A 1 97 ? -4.986 4.638 15.221 1.00 96.44 97 VAL A N 1
ATOM 770 C CA . VAL A 1 97 ? -6.415 4.673 14.900 1.00 96.44 97 VAL A CA 1
ATOM 771 C C . VAL A 1 97 ? -6.951 3.248 14.832 1.00 96.44 97 VAL A C 1
ATOM 773 O O . VAL A 1 97 ? -6.444 2.422 14.073 1.00 96.44 97 VAL A O 1
ATOM 776 N N . ILE A 1 98 ? -7.977 2.959 15.634 1.00 97.19 98 ILE A N 1
ATOM 777 C CA . ILE A 1 98 ? -8.628 1.647 15.689 1.00 97.19 98 ILE A CA 1
ATOM 778 C C . ILE A 1 98 ? -9.618 1.526 14.532 1.00 97.19 98 ILE A C 1
ATOM 780 O O . ILE A 1 98 ? -10.536 2.336 14.401 1.00 97.19 98 ILE A O 1
ATOM 784 N N . TRP A 1 99 ? -9.471 0.470 13.736 1.00 97.88 99 TRP A N 1
ATOM 785 C CA . TRP A 1 99 ? -10.383 0.152 12.645 1.00 97.88 99 TRP A CA 1
ATOM 786 C C . TRP A 1 99 ? -11.028 -1.224 12.840 1.00 97.88 99 TRP A C 1
ATOM 788 O O . TRP A 1 99 ? -10.313 -2.184 13.141 1.00 97.88 99 TRP A O 1
ATOM 798 N N . PRO A 1 100 ? -12.348 -1.377 12.609 1.00 97.94 100 PRO A N 1
ATOM 799 C CA . PRO A 1 100 ? -12.964 -2.694 12.520 1.00 97.94 100 PRO A CA 1
ATOM 800 C C . PRO A 1 100 ? -12.322 -3.488 11.381 1.00 97.94 100 PRO A C 1
ATOM 802 O O . PRO A 1 100 ? -12.257 -3.014 10.245 1.00 97.94 100 PRO A O 1
ATOM 805 N N . LEU A 1 101 ? -11.884 -4.715 11.668 1.00 98.12 101 LEU A N 1
ATOM 806 C CA . LEU A 1 101 ? -11.215 -5.563 10.681 1.00 98.12 101 LEU A CA 1
ATOM 807 C C . LEU A 1 101 ? -12.110 -5.797 9.456 1.00 98.12 101 LEU A C 1
ATOM 809 O O . LEU A 1 101 ? -11.672 -5.585 8.331 1.00 98.12 101 LEU A O 1
ATOM 813 N N . ALA A 1 102 ? -13.379 -6.153 9.683 1.00 97.38 102 ALA A N 1
ATOM 814 C CA . ALA A 1 102 ? -14.345 -6.424 8.617 1.00 97.38 102 ALA A CA 1
ATOM 815 C C . ALA A 1 102 ? -14.616 -5.196 7.728 1.00 97.38 102 ALA A C 1
ATOM 817 O O . ALA A 1 102 ? -14.799 -5.328 6.519 1.00 97.38 102 ALA A O 1
ATOM 818 N N . TYR A 1 103 ? -14.603 -3.995 8.317 1.00 98.12 103 TYR A N 1
ATOM 819 C CA . TYR A 1 103 ? -14.762 -2.748 7.572 1.00 98.12 103 TYR A CA 1
ATOM 820 C C . TYR A 1 103 ? -13.595 -2.541 6.597 1.00 98.12 103 TYR A C 1
ATOM 822 O O . TYR A 1 103 ? -13.816 -2.257 5.419 1.00 98.12 103 TYR A O 1
ATOM 830 N N . LEU A 1 104 ? -12.354 -2.719 7.068 1.00 98.06 104 LEU A N 1
ATOM 831 C CA . LEU A 1 104 ? -11.177 -2.579 6.212 1.00 98.06 104 LEU A CA 1
ATOM 832 C C . LEU A 1 104 ? -11.056 -3.702 5.190 1.00 98.06 104 LEU A C 1
ATOM 834 O O . LEU A 1 104 ? -10.700 -3.428 4.051 1.00 98.06 104 LEU A O 1
ATOM 838 N N . GLU A 1 105 ? -11.404 -4.934 5.549 1.00 97.75 105 GLU A N 1
ATOM 839 C CA . GLU A 1 105 ? -11.392 -6.075 4.632 1.00 97.75 105 GLU A CA 1
ATOM 840 C C . GLU A 1 105 ? -12.309 -5.837 3.424 1.00 97.75 105 GLU A C 1
ATOM 842 O O . GLU A 1 105 ? -11.911 -6.076 2.287 1.00 97.75 105 GLU A O 1
ATOM 847 N N . ALA A 1 106 ? -13.491 -5.251 3.644 1.00 97.44 106 ALA A N 1
ATOM 848 C CA . ALA A 1 106 ? -14.423 -4.889 2.576 1.00 97.44 106 ALA A CA 1
ATOM 849 C C . ALA A 1 106 ? -13.921 -3.755 1.657 1.00 97.44 106 ALA A C 1
ATOM 851 O O . ALA A 1 106 ? -14.452 -3.567 0.560 1.00 97.44 106 ALA A O 1
ATOM 852 N N . LYS A 1 107 ? -12.928 -2.974 2.100 1.00 97.44 107 LYS A N 1
ATOM 853 C CA . LYS A 1 107 ? -12.318 -1.863 1.347 1.00 97.44 107 LYS A CA 1
ATOM 854 C C . LYS A 1 107 ? -10.909 -2.183 0.854 1.00 97.44 107 LYS A C 1
ATOM 856 O O . LYS A 1 107 ? -10.338 -1.403 0.090 1.00 97.44 107 LYS A O 1
ATOM 861 N N . ALA A 1 108 ? -10.347 -3.308 1.283 1.00 97.69 108 ALA A N 1
ATOM 862 C CA . ALA A 1 108 ? -9.021 -3.723 0.898 1.00 97.69 108 ALA A CA 1
ATOM 863 C C . ALA A 1 108 ? -9.001 -4.037 -0.598 1.00 97.69 108 ALA A C 1
ATOM 865 O O . ALA A 1 108 ? -9.885 -4.697 -1.147 1.00 97.69 108 ALA A O 1
ATOM 866 N N . ARG A 1 109 ? -7.964 -3.556 -1.274 1.00 96.75 109 ARG A N 1
ATOM 867 C CA . ARG A 1 109 ? -7.771 -3.755 -2.706 1.00 96.75 109 ARG A CA 1
ATOM 868 C C . ARG A 1 109 ? -6.531 -4.583 -2.951 1.00 96.75 109 ARG A C 1
ATOM 870 O O . ARG A 1 109 ? -5.518 -4.443 -2.267 1.00 96.75 109 ARG A O 1
ATOM 877 N N . ARG A 1 110 ? -6.610 -5.414 -3.982 1.00 96.12 110 ARG A N 1
ATOM 878 C CA . ARG A 1 110 ? -5.470 -6.181 -4.462 1.00 96.12 110 ARG A CA 1
ATOM 879 C C . ARG A 1 110 ? -4.532 -5.276 -5.250 1.00 96.12 110 ARG A C 1
ATOM 881 O O . ARG A 1 110 ? -4.966 -4.606 -6.187 1.00 96.12 110 ARG A O 1
ATOM 888 N N . LEU A 1 111 ? -3.256 -5.269 -4.893 1.00 94.81 111 LEU A N 1
ATOM 889 C CA . LEU A 1 111 ? -2.226 -4.501 -5.585 1.00 94.81 111 LEU A CA 1
ATOM 890 C C . LEU A 1 111 ? -0.869 -5.195 -5.504 1.00 94.81 111 LEU A C 1
ATOM 892 O O . LEU A 1 111 ? -0.705 -6.176 -4.789 1.00 94.81 111 LEU A O 1
ATOM 896 N N . VAL A 1 112 ? 0.109 -4.651 -6.221 1.00 93.19 112 VAL A N 1
ATOM 897 C CA . VAL A 1 112 ? 1.512 -5.063 -6.145 1.00 93.19 112 VAL A CA 1
ATOM 898 C C . VAL A 1 112 ? 2.363 -3.827 -5.885 1.00 93.19 112 VAL A C 1
ATOM 900 O O . VAL A 1 112 ? 2.212 -2.815 -6.574 1.00 93.19 112 VAL A O 1
ATOM 903 N N . HIS A 1 113 ? 3.277 -3.882 -4.915 1.00 90.94 113 HIS A N 1
ATOM 904 C CA . HIS A 1 113 ? 4.242 -2.797 -4.749 1.00 90.94 113 HIS A CA 1
ATOM 905 C C . HIS A 1 113 ? 5.360 -2.929 -5.776 1.00 90.94 113 HIS A C 1
ATOM 907 O O . HIS A 1 113 ? 5.928 -4.002 -5.954 1.00 90.94 113 HIS A O 1
ATOM 913 N N . LYS A 1 114 ? 5.774 -1.805 -6.366 1.00 88.25 114 LYS A N 1
ATOM 914 C CA . LYS A 1 114 ? 6.867 -1.764 -7.348 1.00 88.25 114 LYS A CA 1
ATOM 915 C C . LYS A 1 114 ? 8.172 -2.400 -6.849 1.00 88.25 114 LYS A C 1
ATOM 917 O O . LYS A 1 114 ? 8.899 -2.972 -7.649 1.00 88.25 114 LYS A O 1
ATOM 922 N N . ARG A 1 115 ? 8.467 -2.300 -5.548 1.00 89.12 115 ARG A N 1
ATOM 923 C CA . ARG A 1 115 ? 9.676 -2.878 -4.932 1.00 89.12 115 ARG A CA 1
ATOM 924 C C . ARG A 1 115 ? 9.665 -4.408 -4.859 1.00 89.12 115 ARG A C 1
ATOM 926 O O . ARG A 1 115 ? 10.726 -4.998 -4.722 1.00 89.12 115 ARG A O 1
ATOM 933 N N . ASP A 1 116 ? 8.481 -5.015 -4.921 1.00 91.06 116 ASP A N 1
ATOM 934 C CA . ASP A 1 116 ? 8.288 -6.457 -4.764 1.00 91.06 116 ASP A CA 1
ATOM 935 C C . ASP A 1 116 ? 8.283 -7.173 -6.127 1.00 91.06 116 ASP A C 1
ATOM 937 O O . ASP A 1 116 ? 8.032 -8.369 -6.187 1.00 91.06 116 ASP A O 1
ATOM 941 N N . VAL A 1 117 ? 8.540 -6.452 -7.228 1.00 92.06 117 VAL A N 1
ATOM 942 C CA . VAL A 1 117 ? 8.514 -7.000 -8.586 1.00 92.06 117 VAL A CA 1
ATOM 943 C C . VAL A 1 117 ? 9.657 -6.507 -9.458 1.00 92.06 117 VAL A C 1
ATOM 945 O O . VAL A 1 117 ? 10.072 -5.349 -9.405 1.00 92.06 117 VAL A O 1
ATOM 948 N N . ASN A 1 118 ? 10.116 -7.382 -10.347 1.00 91.62 118 ASN A N 1
ATOM 949 C CA . ASN A 1 118 ? 11.191 -7.107 -11.285 1.00 91.62 118 ASN A CA 1
ATOM 950 C C . ASN A 1 118 ? 10.774 -7.498 -12.703 1.00 91.62 118 ASN A C 1
ATOM 952 O O . ASN A 1 118 ? 10.478 -8.655 -12.984 1.00 91.62 118 ASN A O 1
ATOM 956 N N . ILE A 1 119 ? 10.797 -6.536 -13.629 1.00 88.44 119 ILE A N 1
ATOM 957 C CA . ILE A 1 119 ? 10.330 -6.774 -15.000 1.00 88.44 119 ILE A CA 1
ATOM 958 C C . ILE A 1 119 ? 11.201 -7.783 -15.762 1.00 88.44 119 ILE A C 1
ATOM 960 O O . ILE A 1 119 ? 10.70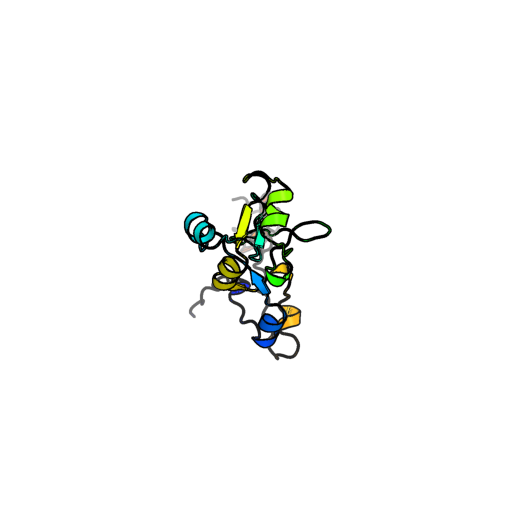5 -8.482 -16.636 1.00 88.44 119 ILE A O 1
ATOM 964 N N . LYS A 1 120 ? 12.496 -7.887 -15.441 1.00 88.94 120 LYS A N 1
ATOM 965 C CA . LYS A 1 120 ? 13.382 -8.853 -16.107 1.00 88.94 120 LYS A CA 1
ATOM 966 C C . LYS A 1 120 ? 13.056 -10.281 -15.695 1.00 88.94 120 LYS A C 1
ATOM 968 O O . LYS A 1 120 ? 13.048 -11.156 -16.548 1.00 88.94 120 LYS A O 1
ATOM 973 N N . GLU A 1 121 ? 12.791 -10.484 -14.408 1.00 91.62 121 GLU A N 1
ATOM 974 C CA . GLU A 1 121 ? 12.356 -11.777 -13.873 1.00 91.62 121 GLU A CA 1
ATOM 975 C C . GLU A 1 121 ? 10.971 -12.126 -14.410 1.00 91.62 121 GLU A C 1
ATOM 977 O O . GLU A 1 121 ? 10.754 -13.239 -14.870 1.00 91.62 121 GLU A O 1
ATOM 982 N N . ALA A 1 122 ? 10.062 -11.149 -14.435 1.00 91.12 122 ALA A N 1
ATOM 983 C CA . ALA A 1 122 ? 8.716 -11.343 -14.952 1.00 91.12 122 ALA A CA 1
ATOM 984 C C . ALA A 1 122 ? 8.708 -11.794 -16.419 1.00 91.12 122 ALA A C 1
ATOM 986 O O . ALA A 1 122 ? 7.910 -12.646 -16.787 1.00 91.12 122 ALA A O 1
ATOM 987 N N . LEU A 1 123 ? 9.579 -11.231 -17.262 1.00 90.69 123 LEU A N 1
ATOM 988 C CA . LEU A 1 123 ? 9.636 -11.554 -18.692 1.00 90.69 123 LEU A CA 1
ATOM 989 C C . LEU A 1 123 ? 10.531 -12.754 -19.023 1.00 90.69 123 LEU A C 1
ATOM 991 O O . LEU A 1 123 ? 10.606 -13.145 -20.193 1.00 90.69 123 LEU A O 1
ATOM 995 N N . GLN A 1 124 ? 11.194 -13.351 -18.033 1.00 90.00 124 GLN A N 1
ATOM 996 C CA . GLN A 1 124 ? 12.023 -14.527 -18.254 1.00 90.00 124 GLN A CA 1
ATOM 997 C C . GLN A 1 124 ? 11.182 -15.662 -18.863 1.00 90.00 124 GLN A C 1
ATOM 999 O O . GLN A 1 124 ? 10.048 -15.894 -18.458 1.00 90.00 124 GLN A O 1
ATOM 1004 N N . ASP A 1 125 ? 11.721 -16.321 -19.890 1.00 86.88 125 ASP A N 1
ATOM 1005 C CA . ASP A 1 125 ? 11.090 -17.447 -20.598 1.00 86.88 125 ASP A CA 1
ATOM 1006 C C . ASP A 1 125 ? 9.742 -17.137 -21.290 1.00 86.88 125 ASP A C 1
ATOM 1008 O O . ASP A 1 125 ? 9.110 -18.026 -21.857 1.00 86.88 125 ASP A O 1
ATOM 1012 N N . THR A 1 126 ? 9.328 -15.864 -21.347 1.00 86.50 126 THR A N 1
ATOM 1013 C CA . THR A 1 126 ? 8.132 -15.424 -22.097 1.00 86.50 126 THR A CA 1
ATOM 1014 C C . THR A 1 126 ? 8.386 -15.222 -23.594 1.00 86.50 126 THR A C 1
ATOM 1016 O O . THR A 1 126 ? 7.446 -15.051 -24.368 1.00 86.50 126 THR A O 1
ATOM 1019 N N . GLY A 1 127 ? 9.658 -15.181 -24.008 1.00 85.75 127 GLY A N 1
ATOM 1020 C CA . GLY A 1 127 ? 10.068 -14.798 -25.364 1.00 85.75 127 GLY A CA 1
ATOM 1021 C C . GLY A 1 127 ? 9.941 -13.296 -25.668 1.00 85.75 127 GLY A C 1
ATOM 1022 O O . GLY A 1 127 ? 10.197 -12.886 -26.798 1.00 85.75 127 GLY A O 1
ATOM 1023 N N . ILE A 1 128 ? 9.557 -12.466 -24.688 1.00 84.12 128 ILE A N 1
ATOM 1024 C CA . ILE A 1 128 ? 9.454 -11.009 -24.836 1.00 84.12 128 ILE A CA 1
ATOM 1025 C C . ILE A 1 128 ? 10.784 -10.361 -24.445 1.00 84.12 128 ILE A C 1
ATOM 1027 O O . ILE A 1 128 ? 11.210 -10.423 -23.293 1.00 84.12 128 ILE A O 1
ATOM 1031 N N . GLU A 1 129 ? 11.405 -9.656 -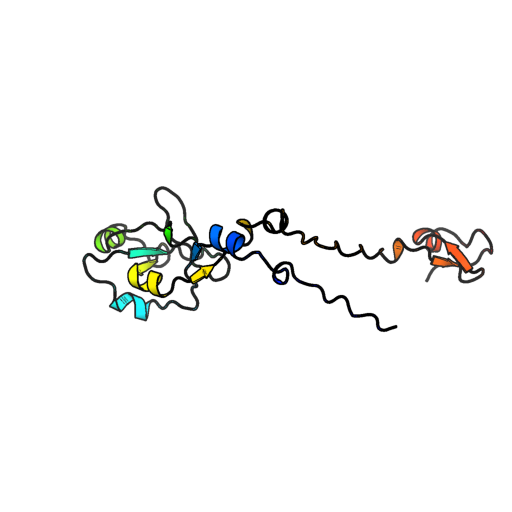25.390 1.00 83.31 129 GLU A N 1
ATOM 1032 C CA . GLU A 1 129 ? 12.606 -8.861 -25.136 1.00 83.31 129 GLU A CA 1
ATOM 1033 C C . GLU A 1 129 ? 12.295 -7.361 -25.114 1.00 83.31 129 GLU A C 1
ATOM 1035 O O . GLU A 1 129 ? 11.705 -6.801 -26.041 1.00 83.31 129 GLU A O 1
ATOM 1040 N N . LEU A 1 130 ? 12.737 -6.678 -24.055 1.00 80.94 130 LEU A N 1
ATOM 1041 C CA . LEU A 1 130 ? 12.633 -5.224 -23.969 1.00 80.94 130 LEU A CA 1
ATOM 1042 C C . LEU A 1 130 ? 13.730 -4.567 -24.806 1.00 80.94 130 LEU A C 1
ATOM 1044 O O . LEU A 1 130 ? 14.918 -4.631 -24.474 1.00 80.94 130 LEU A O 1
ATOM 1048 N N . VAL A 1 131 ? 13.325 -3.861 -25.862 1.00 81.19 131 VAL A N 1
ATOM 1049 C CA . VAL A 1 131 ? 14.240 -3.028 -26.645 1.00 81.19 131 VAL A CA 1
ATOM 1050 C C . VAL A 1 131 ? 14.699 -1.863 -25.773 1.00 81.19 131 VAL A C 1
ATOM 1052 O O . VAL A 1 131 ? 13.913 -0.990 -25.407 1.00 81.19 131 VAL A O 1
ATOM 1055 N N . LYS A 1 132 ? 15.993 -1.829 -25.440 1.00 76.69 132 LYS A N 1
ATOM 1056 C CA . LYS A 1 132 ? 16.574 -0.673 -24.752 1.00 76.69 132 LYS A CA 1
ATOM 1057 C C . LYS A 1 132 ? 16.505 0.541 -25.683 1.00 76.69 132 LYS A C 1
ATOM 1059 O O . LYS A 1 132 ? 17.014 0.447 -26.806 1.00 76.69 132 LYS A O 1
ATOM 1064 N N . PRO A 1 133 ? 15.949 1.680 -25.231 1.00 74.12 133 PRO A N 1
ATOM 1065 C CA . PRO A 1 133 ? 15.970 2.903 -26.017 1.00 74.12 133 PRO A CA 1
ATOM 1066 C C . PRO A 1 133 ? 17.402 3.219 -26.439 1.00 74.12 133 PRO A C 1
ATOM 1068 O O . PRO A 1 133 ? 18.340 3.124 -25.636 1.00 74.12 133 PRO A O 1
ATOM 1071 N N . ARG A 1 134 ? 17.593 3.594 -27.706 1.00 77.31 134 ARG A N 1
ATOM 1072 C CA . ARG A 1 134 ? 18.905 4.055 -28.161 1.00 77.31 134 ARG A CA 1
ATOM 1073 C C . ARG A 1 134 ? 19.241 5.317 -27.382 1.00 77.31 134 ARG A C 1
ATOM 1075 O O . ARG A 1 134 ? 18.524 6.310 -27.474 1.00 77.31 134 ARG A O 1
ATOM 1082 N N . LYS A 1 135 ? 20.340 5.284 -26.626 1.00 76.94 135 LYS A N 1
ATOM 1083 C CA . LYS A 1 135 ? 20.831 6.459 -25.903 1.00 76.94 135 LYS A CA 1
ATOM 1084 C C . LYS A 1 135 ? 21.021 7.590 -26.913 1.00 76.94 135 LYS A C 1
ATOM 1086 O O . LYS A 1 135 ? 21.873 7.491 -27.799 1.00 76.94 135 LYS A O 1
ATOM 1091 N N . GLN A 1 136 ? 20.211 8.640 -26.804 1.00 76.69 136 GLN A N 1
ATOM 1092 C CA . GLN A 1 136 ? 20.380 9.813 -27.648 1.00 76.69 136 GLN A CA 1
ATOM 1093 C C . GLN A 1 136 ? 21.759 10.401 -27.351 1.00 76.69 136 GLN A C 1
ATOM 1095 O O . GLN A 1 136 ? 22.061 10.757 -26.210 1.00 76.69 136 GLN A O 1
ATOM 1100 N N . ARG A 1 137 ? 22.615 10.459 -28.377 1.00 76.00 137 ARG A N 1
ATOM 1101 C CA . ARG A 1 137 ? 23.919 11.116 -28.259 1.00 76.00 137 ARG A CA 1
ATOM 1102 C C . ARG A 1 137 ? 23.675 12.579 -27.935 1.00 76.00 137 ARG A C 1
ATOM 1104 O O . ARG A 1 137 ? 22.943 13.250 -28.676 1.00 76.00 137 ARG A O 1
ATOM 1111 N N . LYS A 1 138 ? 24.287 13.044 -26.850 1.00 80.94 138 LYS A N 1
ATOM 1112 C CA . LYS A 1 138 ? 24.234 14.435 -26.407 1.00 80.94 138 LYS A CA 1
ATOM 1113 C C . LYS A 1 138 ? 24.775 15.337 -27.518 1.00 80.94 138 LYS A C 1
ATOM 1115 O O . LYS A 1 138 ? 25.613 14.907 -28.309 1.00 80.94 138 LYS A O 1
ATOM 1120 N N . ALA A 1 139 ? 24.302 16.580 -27.596 1.00 69.25 139 ALA A N 1
ATOM 1121 C CA . ALA A 1 139 ? 24.690 17.495 -28.676 1.00 69.25 139 ALA A CA 1
ATOM 1122 C C . ALA A 1 139 ? 26.219 17.673 -28.778 1.00 69.25 139 ALA A C 1
ATOM 1124 O O . ALA A 1 139 ? 26.759 17.694 -29.877 1.00 69.25 139 ALA A O 1
ATOM 1125 N N . TRP A 1 140 ? 26.915 17.684 -27.638 1.00 73.00 140 TRP A N 1
ATOM 1126 C CA . TRP A 1 140 ? 28.374 17.796 -27.554 1.00 73.00 140 TRP A CA 1
ATOM 1127 C C . TRP A 1 140 ? 29.147 16.503 -27.877 1.00 73.00 140 TRP A C 1
ATOM 1129 O O . TRP A 1 140 ? 30.354 16.545 -28.083 1.00 73.00 140 TRP A O 1
ATOM 1139 N N . GLU A 1 141 ? 28.474 15.349 -27.952 1.00 76.75 141 GLU A N 1
ATOM 1140 C CA . GLU A 1 141 ? 29.067 14.066 -28.376 1.00 76.75 141 GLU A CA 1
ATOM 1141 C C . GLU A 1 141 ? 29.015 13.875 -29.903 1.00 76.75 141 GLU A C 1
ATOM 1143 O O . GLU A 1 141 ? 29.493 12.857 -30.425 1.00 76.75 141 GLU A O 1
ATOM 1148 N N . ARG A 1 142 ? 28.376 14.808 -30.622 1.00 77.62 142 ARG A N 1
ATOM 1149 C CA . ARG A 1 142 ? 28.287 14.807 -32.082 1.00 77.62 142 ARG A CA 1
ATOM 1150 C C . ARG A 1 142 ? 29.400 15.693 -32.651 1.00 77.62 142 ARG A C 1
ATOM 1152 O O . ARG A 1 142 ? 29.565 16.815 -32.175 1.00 77.62 142 ARG A O 1
ATOM 1159 N N . PRO A 1 143 ? 30.144 15.224 -33.667 1.00 80.50 143 PRO A N 1
ATOM 1160 C CA . PRO A 1 143 ? 31.040 16.092 -34.416 1.00 80.50 143 PRO A CA 1
ATOM 1161 C C . PRO A 1 143 ? 30.249 17.266 -35.004 1.00 80.50 143 PRO A C 1
ATOM 1163 O O . PRO A 1 143 ? 29.180 17.063 -35.581 1.00 80.50 143 PRO A O 1
ATOM 1166 N N . LEU A 1 144 ? 30.762 18.481 -34.836 1.00 87.12 144 LEU A N 1
ATOM 1167 C CA . LEU A 1 144 ? 30.238 19.680 -35.484 1.00 87.12 144 LEU A CA 1
ATOM 1168 C C . LEU A 1 144 ? 30.970 19.883 -36.806 1.00 87.12 144 LEU A C 1
ATOM 1170 O O . LEU A 1 144 ? 32.101 19.432 -36.955 1.00 87.12 144 LEU A O 1
ATOM 1174 N N . ASN A 1 145 ? 30.369 20.602 -37.744 1.00 92.44 145 ASN A N 1
ATOM 1175 C CA . ASN A 1 145 ? 31.060 20.991 -38.968 1.00 92.44 145 ASN A CA 1
ATOM 1176 C C . ASN A 1 145 ? 31.624 22.399 -38.800 1.00 92.44 145 ASN A C 1
ATOM 1178 O O . ASN A 1 145 ? 30.927 23.294 -38.324 1.00 92.44 145 ASN A O 1
ATOM 1182 N N . CYS A 1 146 ? 32.870 22.604 -39.218 1.00 92.44 146 CYS A N 1
ATOM 1183 C CA . CYS A 1 146 ? 33.438 23.937 -39.340 1.00 92.44 146 CYS A CA 1
ATOM 1184 C C . CYS A 1 146 ? 32.618 24.769 -40.338 1.00 92.44 146 CYS A C 1
ATOM 1186 O O . CYS A 1 146 ? 32.362 24.306 -41.449 1.00 92.44 146 CYS A O 1
ATOM 1188 N N . HIS A 1 147 ? 32.261 26.005 -39.982 1.00 92.19 147 HIS A N 1
ATOM 1189 C CA . HIS A 1 147 ? 31.442 26.866 -40.841 1.00 92.19 147 HIS A CA 1
ATOM 1190 C C . HIS A 1 147 ? 32.163 27.300 -42.132 1.00 92.19 147 HIS A C 1
ATOM 1192 O O . HIS A 1 147 ? 31.508 27.590 -43.126 1.00 92.19 147 HIS A O 1
ATOM 1198 N N . GLY A 1 148 ? 33.502 27.330 -42.129 1.00 94.00 148 GLY A N 1
ATOM 1199 C CA . GLY A 1 148 ? 34.302 27.741 -43.286 1.00 94.00 148 GLY A CA 1
ATOM 1200 C C . GLY A 1 148 ? 34.552 26.621 -44.297 1.00 94.00 148 GLY A C 1
ATOM 1201 O O . GLY A 1 148 ? 34.390 26.820 -45.495 1.00 94.00 148 GLY A O 1
ATOM 1202 N N . CYS A 1 149 ? 34.953 25.431 -43.831 1.00 95.12 149 CYS A N 1
ATOM 1203 C CA . CYS A 1 149 ? 35.365 24.330 -44.718 1.00 95.12 149 CYS A CA 1
ATOM 1204 C C . CYS A 1 149 ? 34.555 23.035 -44.568 1.00 95.12 149 CYS A C 1
ATOM 1206 O O . CYS A 1 149 ? 34.868 22.041 -45.218 1.00 95.12 149 CYS A O 1
ATOM 1208 N N . GLY A 1 150 ? 33.559 22.998 -43.679 1.00 92.06 150 GLY A N 1
ATOM 1209 C CA . GLY A 1 150 ? 32.702 21.830 -43.454 1.00 92.06 150 GLY A CA 1
ATOM 1210 C C . GLY A 1 150 ? 33.366 20.656 -42.726 1.00 92.06 150 GLY A C 1
ATOM 1211 O O . GLY A 1 150 ? 32.693 19.675 -42.420 1.00 92.06 150 GLY A O 1
ATOM 1212 N N . ARG A 1 151 ? 34.668 20.733 -42.421 1.00 91.81 151 ARG A N 1
ATOM 1213 C CA . ARG A 1 151 ? 35.401 19.654 -41.748 1.00 91.81 151 ARG A CA 1
ATOM 1214 C C . ARG A 1 151 ? 34.880 19.436 -40.331 1.00 91.81 151 ARG A C 1
ATOM 1216 O O . ARG A 1 151 ? 34.563 20.397 -39.633 1.00 91.81 151 ARG A O 1
ATOM 1223 N N . PHE A 1 152 ? 34.846 18.177 -39.903 1.00 92.25 152 PHE A N 1
ATOM 1224 C CA . PHE A 1 152 ? 34.426 17.833 -38.552 1.00 92.25 152 PHE A CA 1
ATOM 1225 C C . PHE A 1 152 ? 35.377 18.416 -37.498 1.00 92.25 152 PHE A C 1
ATOM 1227 O O . PHE A 1 152 ? 36.593 18.240 -37.584 1.00 92.25 152 PHE A O 1
ATOM 1234 N N . ILE A 1 153 ? 34.806 19.071 -36.493 1.00 89.38 153 ILE A N 1
ATOM 1235 C CA . ILE A 1 153 ? 35.466 19.574 -35.289 1.00 89.38 153 ILE A CA 1
ATOM 1236 C C . ILE A 1 153 ? 34.748 19.024 -34.051 1.00 89.38 153 ILE A C 1
ATOM 1238 O O . ILE A 1 153 ? 33.558 18.696 -34.091 1.00 89.38 153 ILE A O 1
ATOM 1242 N N . SER A 1 154 ? 35.472 18.893 -32.940 1.00 87.56 154 SER A N 1
ATOM 1243 C CA . SER A 1 154 ? 34.867 18.523 -31.660 1.00 87.56 154 SER A CA 1
ATOM 1244 C C . SER A 1 154 ? 34.096 19.698 -31.057 1.00 87.56 154 SER A C 1
ATOM 1246 O O . SER A 1 154 ? 34.339 20.859 -31.395 1.00 87.56 154 SER A O 1
ATOM 1248 N N . TRP A 1 155 ? 33.180 19.391 -30.134 1.00 85.31 155 TRP A N 1
ATOM 1249 C CA . TRP A 1 155 ? 32.441 20.412 -29.394 1.00 85.31 155 TRP A CA 1
ATOM 1250 C C . TRP A 1 155 ? 33.371 21.377 -28.655 1.00 85.31 155 TRP A C 1
ATOM 1252 O O . TRP A 1 155 ? 33.177 22.577 -28.762 1.00 85.31 155 TRP A O 1
ATOM 1262 N N . ASP A 1 156 ? 34.408 20.880 -27.980 1.00 86.88 156 ASP A N 1
ATOM 1263 C CA . ASP A 1 156 ? 35.368 21.740 -27.273 1.00 86.88 156 ASP A CA 1
ATOM 1264 C C . ASP A 1 156 ? 36.299 22.473 -28.247 1.00 86.88 156 ASP A C 1
ATOM 1266 O O . ASP A 1 156 ? 36.646 23.637 -28.048 1.00 86.88 156 ASP A O 1
ATOM 1270 N N . GLY A 1 157 ? 36.660 21.812 -29.353 1.00 84.12 157 GLY A N 1
ATOM 1271 C CA . GLY A 1 157 ? 37.552 22.357 -30.372 1.00 84.12 157 GLY A CA 1
ATOM 1272 C C . GLY A 1 157 ? 37.043 23.657 -30.985 1.00 84.12 157 GLY A C 1
ATOM 1273 O O . GLY A 1 157 ? 37.859 24.488 -31.358 1.00 84.12 157 GLY A O 1
ATOM 1274 N N . ARG A 1 158 ? 35.721 23.875 -31.018 1.00 86.62 158 ARG A N 1
ATOM 1275 C CA . ARG A 1 158 ? 35.118 25.115 -31.528 1.00 86.62 158 ARG A CA 1
ATOM 1276 C C . ARG A 1 158 ? 35.452 26.360 -30.693 1.00 86.62 158 ARG A C 1
ATOM 1278 O O . ARG A 1 158 ? 35.376 27.452 -31.236 1.00 86.62 158 ARG A O 1
ATOM 1285 N N . PHE A 1 159 ? 35.736 26.187 -29.396 1.00 88.44 159 PHE A N 1
ATOM 1286 C CA . PHE A 1 159 ? 36.027 27.273 -28.450 1.00 88.44 159 PHE A CA 1
ATOM 1287 C C . PHE A 1 159 ? 37.526 27.432 -28.205 1.00 88.44 159 PHE A C 1
ATOM 1289 O O . PHE A 1 159 ? 37.996 28.523 -27.907 1.00 88.44 159 PHE A O 1
ATOM 1296 N N . LEU A 1 160 ? 38.264 26.321 -28.277 1.00 86.88 160 LEU A N 1
ATOM 1297 C CA . LEU A 1 160 ? 39.676 26.284 -27.916 1.00 86.88 160 LEU A CA 1
ATOM 1298 C C . LEU A 1 160 ? 40.593 26.725 -29.055 1.00 86.88 160 LEU A C 1
ATOM 1300 O O . LEU A 1 160 ? 41.657 27.268 -28.780 1.00 86.88 160 LEU A O 1
ATOM 1304 N N . ASN A 1 161 ? 40.223 26.461 -30.311 1.00 85.12 161 ASN A N 1
ATOM 1305 C CA . ASN A 1 161 ? 41.071 26.758 -31.461 1.00 85.12 161 ASN A CA 1
ATOM 1306 C C . ASN A 1 161 ? 40.241 27.162 -32.683 1.00 85.12 161 ASN A C 1
ATOM 1308 O O . ASN A 1 161 ? 39.143 26.650 -32.912 1.00 85.12 161 ASN A O 1
ATOM 1312 N N . ASP A 1 162 ? 40.831 27.991 -33.540 1.00 91.38 162 ASP A N 1
ATOM 1313 C CA . ASP A 1 162 ? 40.352 28.136 -34.910 1.00 91.38 162 ASP A CA 1
ATOM 1314 C C . ASP A 1 162 ? 40.479 26.810 -35.674 1.00 91.38 162 ASP A C 1
ATOM 1316 O O . ASP A 1 162 ? 41.236 25.901 -35.309 1.00 91.38 162 ASP A O 1
ATOM 1320 N N . CYS A 1 163 ? 39.721 26.672 -36.763 1.00 91.69 163 CYS A N 1
ATOM 1321 C CA . CYS A 1 163 ? 39.761 25.463 -37.572 1.00 91.69 163 CYS A CA 1
ATOM 1322 C C . CYS A 1 163 ? 41.182 25.198 -38.084 1.00 91.69 163 CYS A C 1
ATOM 1324 O O . CYS A 1 163 ? 41.681 25.926 -38.936 1.00 91.69 163 CYS A O 1
ATOM 1326 N N . GLN A 1 164 ? 41.788 24.082 -37.679 1.00 90.12 164 GLN A N 1
ATOM 1327 C CA . GLN A 1 164 ? 43.145 23.703 -38.101 1.00 90.12 164 GLN A CA 1
ATOM 1328 C C . GLN A 1 164 ? 43.307 23.509 -39.620 1.00 90.12 164 GLN A C 1
ATOM 1330 O O . GLN A 1 164 ? 44.425 23.425 -40.114 1.00 90.12 164 GLN A O 1
ATOM 1335 N N . ASN A 1 165 ? 42.201 23.412 -40.365 1.00 92.06 165 ASN A N 1
ATOM 1336 C CA . ASN A 1 165 ? 42.221 23.264 -41.818 1.00 92.06 165 ASN A CA 1
ATOM 1337 C C . ASN A 1 165 ? 42.104 24.594 -42.574 1.00 92.06 165 ASN A C 1
ATOM 1339 O O . ASN A 1 165 ? 42.716 24.744 -43.622 1.00 92.06 165 ASN A O 1
ATOM 1343 N N . CYS A 1 166 ? 41.277 25.527 -42.095 1.00 94.38 166 CYS A N 1
ATOM 1344 C CA . CYS A 1 166 ? 40.947 26.750 -42.844 1.00 94.38 166 CYS A CA 1
ATOM 1345 C C . CYS A 1 166 ? 41.063 28.045 -42.032 1.00 94.38 166 CYS A C 1
ATOM 1347 O O . CYS A 1 166 ? 40.767 29.110 -42.556 1.00 94.38 166 CYS A O 1
ATOM 1349 N N . GLY A 1 167 ? 41.447 27.964 -40.757 1.00 93.19 167 GLY A N 1
ATOM 1350 C CA . GLY A 1 167 ? 41.582 29.109 -39.855 1.00 93.19 167 GLY A CA 1
ATOM 1351 C C . GLY A 1 167 ? 40.264 29.739 -39.400 1.00 93.19 167 GLY A C 1
ATOM 1352 O O . GLY A 1 167 ? 40.285 30.737 -38.697 1.00 93.19 167 GLY A O 1
ATOM 1353 N N . ALA A 1 168 ? 39.108 29.193 -39.783 1.00 93.19 168 ALA A N 1
ATOM 1354 C CA . ALA A 1 168 ? 37.826 29.793 -39.428 1.00 93.19 168 ALA A CA 1
ATOM 1355 C C . ALA A 1 168 ? 37.495 29.598 -37.933 1.00 93.19 168 ALA A C 1
ATOM 1357 O O . ALA A 1 168 ? 37.584 28.470 -37.435 1.00 93.19 168 ALA A O 1
ATOM 1358 N N . ASN A 1 169 ? 37.049 30.659 -37.251 1.00 92.50 169 ASN A N 1
ATOM 1359 C CA . ASN A 1 169 ? 36.615 30.642 -35.848 1.00 92.50 169 ASN A CA 1
ATOM 1360 C C . ASN A 1 169 ? 35.201 30.047 -35.711 1.00 92.50 169 ASN A C 1
ATOM 1362 O O . ASN A 1 169 ? 34.253 30.560 -36.294 1.00 92.50 169 ASN A O 1
ATOM 1366 N N . ASN A 1 170 ? 35.043 28.952 -34.961 1.00 88.44 170 ASN A N 1
ATOM 1367 C CA . ASN A 1 170 ? 33.763 28.232 -34.836 1.00 88.44 170 ASN A CA 1
ATOM 1368 C C . ASN A 1 170 ? 33.055 28.461 -33.487 1.00 88.44 170 ASN A C 1
ATOM 1370 O O . ASN A 1 170 ? 32.131 27.712 -33.126 1.00 88.44 170 ASN A O 1
ATOM 1374 N N . CYS A 1 171 ? 33.470 29.490 -32.744 1.00 88.88 171 CYS A N 1
ATOM 1375 C CA . CYS A 1 171 ? 32.714 29.988 -31.602 1.00 88.88 171 CYS A CA 1
ATOM 1376 C C . CYS A 1 171 ? 31.300 30.416 -32.057 1.00 88.88 171 CYS A C 1
ATOM 1378 O O . CYS A 1 171 ? 31.153 30.901 -33.179 1.00 88.88 171 CYS A O 1
ATOM 1380 N N . PRO A 1 172 ? 30.255 30.164 -31.243 1.00 80.00 172 PRO A N 1
ATOM 1381 C CA . PRO A 1 172 ? 28.912 30.683 -31.503 1.00 80.00 172 PRO A CA 1
ATOM 1382 C C . PRO A 1 172 ? 28.861 32.211 -31.492 1.00 80.00 172 PRO A C 1
ATOM 1384 O O . PRO A 1 172 ? 29.660 32.818 -30.744 1.00 80.00 172 PRO A O 1
#

Radius of gyration: 29.16 Å; chains: 1; bounding box: 64×48×72 Å

Organism: NCBI:txid2938197

Secondary structure (DSSP, 8-state):
----------GGGSPPPHHHHHHH-EEE-BGGG--HHHHHTT--TT-EEEEEEEEEEETTEEEEE-SSSSEES-GGGSPEEEHHHHHHH---TTT-EEEEHHHHHTT-EEE--GGG--HHHHTTTSS----PPP-PPPGGGSPEEPTTT--EE-TTHHHHS--TTT------

Sequence (172 aa):
MTDLLDCPRRETDIPWPKDYVDAHAHLSVDHQYISLDEARNQLTPGCSVVLQIPGQWNGNDIALDRWPIGHTYRFEMAHHLKLEAAEAIGNTPEEAVIWPLAYLEAKARRLVHKRDVNIKEALQDTGIELVKPRKQRKAWERPLNCHGCGRFISWDGRFLNDCQNCGANNCP

Foldseek 3Di:
DDPPPPDPQDPVNDDFDPVQFVVQKAWFAFPVQDDPVVQVVVQDAFFKKWKWAPPDDDPRTTWTDAPPDDTDRGLVRTDIDGPVVVVVVVDDVNGIDIGGNVRRVVRIDIGHDPVSDDRVVRCPPVPDDDDDPDPPQDPQNDFDAQPPPGDTDGSVRLVPAADPVPRHRNDD